Protein AF-A0A0B1S4A2-F1 (afdb_monomer_lite)

pLDDT: mean 83.91, std 12.68, range [39.44, 97.0]

Foldseek 3Di:
DLVLLVLLLVLLCQLQVAPVDPDDDDPVSNVVSVVSNVVSVVVVLVVVLVVLLVVVVVVPDDPDPVSSVVSVVVSVVVVVVCVVVVCVVLVVVCVPPNDNVSSVVVSVVSVVVSVVVCVVVVVVVVVVVVVVVD

Radius of gyration: 18.36 Å; chains: 1; bounding box: 41×36×49 Å

Structure (mmCIF, N/CA/C/O backbone):
data_AF-A0A0B1S4A2-F1
#
_entry.id   AF-A0A0B1S4A2-F1
#
loop_
_atom_site.group_PDB
_atom_site.id
_atom_site.type_symbol
_atom_site.label_atom_id
_atom_site.label_alt_id
_atom_site.label_comp_id
_atom_site.label_asym_id
_atom_site.label_entity_id
_atom_site.label_seq_id
_atom_site.pdbx_PDB_ins_code
_atom_site.Cartn_x
_atom_site.Cartn_y
_atom_site.Cartn_z
_atom_site.occupancy
_atom_site.B_iso_or_equiv
_atom_site.auth_seq_id
_atom_site.auth_comp_id
_atom_site.auth_asym_id
_atom_site.auth_atom_id
_atom_site.pdbx_PDB_model_num
ATOM 1 N N . MET A 1 1 ? 6.780 -4.124 -1.299 1.00 79.44 1 MET A N 1
ATOM 2 C CA . MET A 1 1 ? 5.358 -4.449 -1.550 1.00 79.44 1 MET A CA 1
ATOM 3 C C . MET A 1 1 ? 4.824 -5.451 -0.534 1.00 79.44 1 MET A C 1
ATOM 5 O O . MET A 1 1 ? 3.984 -5.055 0.258 1.00 79.44 1 MET A O 1
ATOM 9 N N . ILE A 1 2 ? 5.337 -6.690 -0.475 1.00 83.88 2 ILE A N 1
ATOM 10 C CA . ILE A 1 2 ? 4.832 -7.727 0.456 1.00 83.88 2 ILE A CA 1
ATOM 11 C C . ILE A 1 2 ? 4.909 -7.278 1.923 1.00 83.88 2 ILE A C 1
ATOM 13 O O . ILE A 1 2 ? 3.894 -7.289 2.610 1.00 83.88 2 ILE A O 1
ATOM 17 N N . PHE A 1 3 ? 6.079 -6.812 2.379 1.00 86.38 3 PHE A N 1
ATOM 18 C CA . PHE A 1 3 ? 6.253 -6.326 3.755 1.00 86.38 3 PHE A CA 1
ATOM 19 C C . PHE A 1 3 ? 5.289 -5.180 4.095 1.00 86.38 3 PHE A C 1
ATOM 21 O O . PHE A 1 3 ? 4.560 -5.267 5.075 1.00 86.38 3 PHE A O 1
ATOM 28 N N . GLY A 1 4 ? 5.216 -4.143 3.253 1.00 85.88 4 GLY A N 1
ATOM 29 C CA . GLY A 1 4 ? 4.290 -3.028 3.475 1.00 85.88 4 GLY A CA 1
ATOM 30 C C . GLY A 1 4 ? 2.825 -3.474 3.512 1.00 85.88 4 GLY A C 1
ATOM 31 O O . GLY A 1 4 ? 2.059 -3.001 4.346 1.00 85.88 4 GLY A O 1
ATOM 32 N N . SER A 1 5 ? 2.430 -4.436 2.675 1.00 84.88 5 SER A N 1
ATOM 33 C CA . SER A 1 5 ? 1.044 -4.902 2.647 1.00 84.88 5 SER A CA 1
ATOM 34 C C . SER A 1 5 ? 0.718 -5.779 3.859 1.00 84.88 5 SER A C 1
ATOM 36 O O . SER A 1 5 ? -0.354 -5.631 4.435 1.00 84.88 5 SER A O 1
ATOM 38 N N . ALA A 1 6 ? 1.649 -6.625 4.312 1.00 87.06 6 ALA A N 1
ATOM 39 C CA . ALA A 1 6 ? 1.501 -7.400 5.546 1.00 87.06 6 ALA A CA 1
ATOM 40 C C . ALA A 1 6 ? 1.375 -6.487 6.775 1.00 87.06 6 ALA A C 1
ATOM 42 O O . ALA A 1 6 ? 0.460 -6.646 7.581 1.00 87.06 6 ALA A O 1
ATOM 43 N N . THR A 1 7 ? 2.234 -5.471 6.872 1.00 88.38 7 THR A N 1
ATOM 44 C CA . THR A 1 7 ? 2.181 -4.477 7.949 1.00 88.38 7 THR A CA 1
ATOM 45 C C . THR A 1 7 ? 0.883 -3.663 7.909 1.00 88.38 7 THR A C 1
ATOM 47 O O . THR A 1 7 ? 0.295 -3.403 8.954 1.00 88.38 7 THR A O 1
ATOM 50 N N . THR A 1 8 ? 0.372 -3.332 6.716 1.00 88.00 8 THR A N 1
ATOM 51 C CA . THR A 1 8 ? -0.920 -2.638 6.558 1.00 88.00 8 THR A CA 1
ATOM 52 C C . THR A 1 8 ? -2.084 -3.472 7.087 1.00 88.00 8 THR A C 1
ATOM 54 O O . THR A 1 8 ? -2.950 -2.938 7.777 1.00 88.00 8 THR A O 1
ATOM 57 N N . VAL A 1 9 ? -2.094 -4.782 6.819 1.00 86.00 9 VAL A N 1
ATOM 58 C CA . VAL A 1 9 ? -3.113 -5.698 7.355 1.00 86.00 9 VAL A CA 1
ATOM 59 C C . VAL A 1 9 ? -3.094 -5.681 8.885 1.00 86.00 9 VAL A C 1
ATOM 61 O O . VAL A 1 9 ? -4.142 -5.499 9.502 1.00 86.00 9 VAL A O 1
ATOM 64 N N . ILE A 1 10 ? -1.910 -5.788 9.495 1.00 85.50 10 ILE A N 1
ATOM 65 C CA . ILE A 1 10 ? -1.748 -5.737 10.957 1.00 85.50 10 ILE A CA 1
ATOM 66 C C . ILE A 1 10 ? -2.280 -4.408 11.513 1.00 85.50 10 ILE A C 1
ATOM 68 O O . ILE A 1 10 ? -3.091 -4.412 12.437 1.00 85.50 10 ILE A O 1
ATOM 72 N N . SER A 1 11 ? -1.900 -3.274 10.916 1.00 85.38 11 SER A N 1
ATOM 73 C CA . SER A 1 11 ? -2.399 -1.954 11.321 1.00 85.38 11 SER A CA 1
ATOM 74 C C . SER A 1 11 ? -3.919 -1.829 11.211 1.00 85.38 11 SER A C 1
ATOM 76 O O . SER A 1 11 ? -4.548 -1.288 12.117 1.00 85.38 11 SER A O 1
ATOM 78 N N . MET A 1 12 ? -4.530 -2.328 10.133 1.00 82.06 12 MET A N 1
ATOM 79 C CA . MET A 1 12 ? -5.980 -2.224 9.921 1.00 82.06 12 MET A CA 1
ATOM 80 C C . MET A 1 12 ? -6.783 -3.017 10.957 1.00 82.06 12 MET A C 1
ATOM 82 O O . MET A 1 12 ? -7.821 -2.535 11.415 1.00 82.06 12 MET A O 1
ATOM 86 N N . PHE A 1 13 ? -6.281 -4.181 11.382 1.00 78.62 13 PHE A N 1
ATOM 87 C CA . PHE A 1 13 ? -6.891 -4.961 12.463 1.00 78.62 13 PHE A CA 1
ATOM 88 C C . PHE A 1 13 ? -6.758 -4.301 13.842 1.00 78.62 13 PHE A C 1
ATOM 90 O O . PHE A 1 13 ? -7.627 -4.494 14.691 1.00 78.62 13 PHE A O 1
ATOM 97 N N . LEU A 1 14 ? -5.699 -3.518 14.069 1.00 79.06 14 LEU A N 1
ATOM 98 C CA . LEU A 1 14 ? -5.491 -2.796 15.327 1.00 79.06 14 LEU A CA 1
ATOM 99 C C . LEU A 1 14 ? -6.271 -1.467 15.399 1.00 79.06 14 LEU A C 1
ATOM 101 O O . LEU A 1 14 ? -6.682 -1.065 16.486 1.00 79.06 14 LEU A O 1
ATOM 105 N N . ILE A 1 15 ? -6.493 -0.783 14.265 1.00 79.38 15 ILE A N 1
ATOM 106 C CA . ILE A 1 15 ? -7.178 0.526 14.202 1.00 79.38 15 ILE A CA 1
ATOM 107 C C . ILE A 1 15 ? -8.671 0.413 14.520 1.00 79.38 15 ILE A C 1
ATOM 109 O O . ILE A 1 15 ? -9.195 1.165 15.342 1.00 79.38 15 ILE A O 1
ATOM 113 N N . GLY A 1 16 ? -9.379 -0.489 13.845 1.00 70.31 16 GLY A N 1
ATOM 114 C CA . GLY A 1 16 ? -10.750 -0.812 14.205 1.00 70.31 16 GLY A CA 1
ATOM 115 C C . GLY A 1 16 ? -10.695 -2.129 14.944 1.00 70.31 16 GLY A C 1
ATOM 116 O O . GLY A 1 16 ? -10.555 -3.130 14.243 1.00 70.31 16 GLY A O 1
ATOM 117 N N . PRO A 1 17 ? -10.750 -2.158 16.294 1.00 63.56 17 PRO A N 1
ATOM 118 C CA . PRO A 1 17 ? -10.752 -3.420 17.018 1.00 63.56 17 PRO A CA 1
ATOM 119 C C . PRO A 1 17 ? -11.854 -4.268 16.404 1.00 63.56 17 PRO A C 1
ATOM 121 O O . PRO A 1 17 ? -13.026 -3.874 16.411 1.00 63.56 17 PRO A O 1
ATOM 124 N N . SER A 1 18 ? -11.437 -5.341 15.728 1.00 56.50 18 SER A N 1
ATOM 125 C CA . SER A 1 18 ? -12.355 -6.167 14.962 1.00 56.50 18 SER A CA 1
ATOM 126 C C . SER A 1 18 ? -13.462 -6.604 15.918 1.00 56.50 18 SER A C 1
ATOM 128 O O . SER A 1 18 ? -13.139 -7.052 17.020 1.00 56.50 18 SER A O 1
ATOM 130 N N . PRO A 1 19 ? -14.748 -6.510 15.540 1.00 53.84 19 PRO A N 1
ATOM 131 C CA . PRO A 1 19 ? -15.853 -6.924 16.409 1.00 53.84 19 PRO A CA 1
ATOM 132 C C . PRO A 1 19 ? -15.787 -8.417 16.795 1.00 53.84 19 PRO A C 1
ATOM 134 O O . PRO A 1 19 ? -16.583 -8.879 17.603 1.00 53.84 19 PRO A O 1
ATOM 137 N N . LEU A 1 20 ? -14.830 -9.162 16.228 1.00 53.59 20 LEU A N 1
ATOM 138 C CA . LEU A 1 20 ? -14.467 -10.536 16.557 1.00 53.59 20 LEU A CA 1
ATOM 139 C C . LEU A 1 20 ? -13.675 -10.686 17.872 1.00 53.59 20 LEU A C 1
ATOM 141 O O . LEU A 1 20 ? -13.637 -11.791 18.406 1.00 53.59 20 LEU A O 1
ATOM 145 N N . PHE A 1 21 ? -13.059 -9.622 18.408 1.00 57.22 21 PHE A N 1
ATOM 146 C CA . PHE A 1 21 ? -12.339 -9.659 19.687 1.00 57.22 21 PHE A CA 1
ATOM 147 C C . PHE A 1 21 ? -12.865 -8.592 20.670 1.00 57.22 21 PHE A C 1
ATOM 149 O O . PHE A 1 21 ? -12.987 -7.426 20.291 1.00 57.22 21 PHE A O 1
ATOM 156 N N . PRO A 1 22 ? -13.137 -8.939 21.945 1.00 57.19 22 PRO A N 1
ATOM 157 C CA . PRO A 1 22 ? -13.693 -8.029 22.951 1.00 57.19 22 PRO A CA 1
ATOM 158 C C . PRO A 1 22 ? -12.618 -7.100 23.552 1.00 57.19 22 PRO A C 1
ATOM 160 O O . PRO A 1 22 ? -12.363 -7.128 24.753 1.00 57.19 22 PRO A O 1
ATOM 163 N N . PHE A 1 23 ? -11.954 -6.292 22.723 1.00 60.03 23 PHE A N 1
ATOM 164 C CA . PHE A 1 23 ? -11.004 -5.276 23.189 1.00 60.03 23 PHE A CA 1
ATOM 165 C C . PHE A 1 23 ? -11.663 -3.898 23.281 1.00 60.03 23 PHE A C 1
ATOM 167 O O . PHE A 1 23 ? -12.342 -3.451 22.354 1.00 60.03 23 PHE A O 1
ATOM 174 N N . GLU A 1 24 ? -11.422 -3.192 24.387 1.00 63.28 24 GLU A N 1
ATOM 175 C CA . GLU A 1 24 ? -11.805 -1.787 24.510 1.00 63.28 24 GLU A CA 1
ATOM 176 C C . GLU A 1 24 ? -10.956 -0.908 23.580 1.00 63.28 24 GLU A C 1
ATOM 178 O O . GLU A 1 24 ? -9.746 -1.098 23.426 1.00 63.28 24 GLU A O 1
ATOM 183 N N . LYS A 1 25 ? -11.595 0.080 22.945 1.00 63.22 25 LYS A N 1
ATOM 184 C CA . LYS A 1 25 ? -10.918 1.042 22.067 1.00 63.22 25 LYS A CA 1
ATOM 185 C C . LYS A 1 25 ? -9.951 1.893 22.892 1.00 63.22 25 LYS A C 1
ATOM 187 O O . LYS A 1 25 ? -10.386 2.748 23.655 1.00 63.22 25 LYS A O 1
ATOM 192 N N . ASN A 1 26 ? -8.648 1.709 22.689 1.00 79.44 26 ASN A N 1
ATOM 193 C CA . ASN A 1 26 ? -7.617 2.547 23.298 1.00 79.44 26 ASN A CA 1
ATOM 194 C C . ASN A 1 26 ? -6.995 3.485 22.249 1.00 79.44 26 ASN A C 1
ATOM 196 O O . ASN A 1 26 ? -6.430 3.034 21.251 1.00 79.44 26 ASN A O 1
ATOM 200 N N . LEU A 1 27 ? -7.066 4.797 22.494 1.00 82.00 27 LEU A N 1
ATOM 201 C CA . LEU A 1 27 ? -6.517 5.824 21.600 1.00 82.00 27 LEU A CA 1
ATOM 202 C C . LEU A 1 27 ? -5.006 5.673 21.369 1.00 82.00 27 LEU A C 1
ATOM 204 O O . LEU A 1 27 ? -4.532 5.948 20.270 1.00 82.00 27 LEU A O 1
ATOM 208 N N . ILE A 1 28 ? -4.258 5.191 22.366 1.00 86.50 28 ILE A N 1
ATOM 209 C CA . ILE A 1 28 ? -2.814 4.942 22.252 1.00 86.50 28 ILE A CA 1
ATOM 210 C C . ILE A 1 28 ? -2.554 3.838 21.221 1.00 86.50 28 ILE A C 1
ATOM 212 O O . ILE A 1 28 ? -1.680 3.982 20.369 1.00 86.50 28 ILE A O 1
ATOM 216 N N . VAL A 1 29 ? -3.351 2.765 21.244 1.00 83.31 29 VAL A N 1
ATOM 217 C CA . VAL A 1 29 ? -3.237 1.662 20.276 1.00 83.31 29 VAL A CA 1
ATOM 218 C C . VAL A 1 29 ? -3.546 2.159 18.866 1.00 83.31 29 VAL A C 1
ATOM 220 O O . VAL A 1 29 ? -2.813 1.838 17.933 1.00 83.31 29 VAL A O 1
ATOM 223 N N . ILE A 1 30 ? -4.566 3.005 18.706 1.00 85.69 30 ILE A N 1
ATOM 224 C CA . ILE A 1 30 ? -4.906 3.611 17.411 1.00 85.69 30 ILE A CA 1
ATOM 225 C C . ILE A 1 30 ? -3.763 4.508 16.913 1.00 85.69 30 ILE A C 1
ATOM 227 O O . ILE A 1 30 ? -3.363 4.391 15.756 1.00 85.69 30 ILE A O 1
ATOM 231 N N . ALA A 1 31 ? -3.185 5.352 17.773 1.00 88.44 31 ALA A N 1
ATOM 232 C CA . ALA A 1 31 ? -2.078 6.239 17.410 1.00 88.44 31 ALA A CA 1
ATOM 233 C C . ALA A 1 31 ? -0.825 5.460 16.966 1.00 88.44 31 ALA A C 1
ATOM 235 O O . ALA A 1 31 ? -0.221 5.769 15.933 1.00 88.44 31 ALA A O 1
ATOM 236 N N . ILE A 1 32 ? -0.467 4.402 17.700 1.00 90.00 32 ILE A N 1
ATOM 237 C CA . ILE A 1 32 ? 0.631 3.499 17.327 1.00 90.00 32 ILE A CA 1
ATOM 238 C C . ILE A 1 32 ? 0.321 2.821 15.986 1.00 90.00 32 ILE A C 1
ATOM 240 O O . ILE A 1 32 ? 1.168 2.785 15.096 1.00 90.00 32 ILE A O 1
ATOM 244 N N . SER A 1 33 ? -0.909 2.347 15.797 1.00 88.88 33 SER A N 1
ATOM 245 C CA . SER A 1 33 ? -1.313 1.644 14.576 1.00 88.88 33 SER A CA 1
ATOM 246 C C . SER A 1 33 ? -1.304 2.543 13.340 1.00 88.88 33 SER A C 1
ATOM 248 O O . SER A 1 33 ? -0.884 2.095 12.273 1.00 88.88 33 SER A O 1
ATOM 250 N N . LEU A 1 34 ? -1.70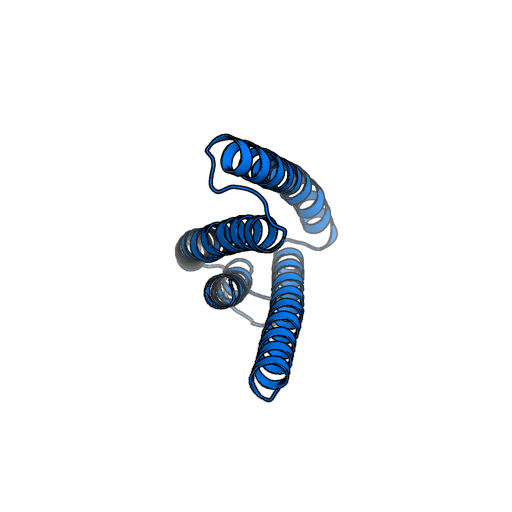0 3.812 13.484 1.00 89.81 34 LEU A N 1
ATOM 251 C CA . LEU A 1 34 ? -1.600 4.834 12.436 1.00 89.81 34 LEU A CA 1
ATOM 252 C C . LEU A 1 34 ? -0.141 5.160 12.094 1.00 89.81 34 LEU A C 1
ATOM 254 O O . LEU A 1 34 ? 0.193 5.323 10.922 1.00 89.81 34 LEU A O 1
ATOM 258 N N . SER A 1 35 ? 0.741 5.192 13.095 1.00 93.38 35 SER A N 1
ATOM 259 C CA . SER A 1 35 ? 2.180 5.389 12.880 1.00 93.38 35 SER A CA 1
ATOM 260 C C . SER A 1 35 ? 2.776 4.231 12.073 1.00 93.38 35 SER A C 1
ATOM 262 O O . SER A 1 35 ? 3.474 4.447 11.083 1.00 93.38 35 SER A O 1
ATOM 264 N N . ILE A 1 36 ? 2.427 2.992 12.439 1.00 92.31 36 ILE A N 1
ATOM 265 C CA . ILE A 1 36 ? 2.822 1.784 11.703 1.00 92.31 36 ILE A CA 1
ATOM 266 C C . ILE A 1 36 ? 2.239 1.799 10.281 1.00 92.31 36 ILE A C 1
ATOM 268 O O . ILE A 1 36 ? 2.943 1.464 9.329 1.00 92.31 36 ILE A O 1
ATOM 272 N N . LEU A 1 37 ? 0.989 2.243 10.115 1.00 91.44 37 LEU A N 1
ATOM 273 C CA . LEU A 1 37 ? 0.345 2.364 8.806 1.00 91.44 37 LEU A CA 1
ATOM 274 C C . LEU A 1 37 ? 1.088 3.354 7.897 1.00 91.44 37 LEU A C 1
ATOM 276 O O . LEU A 1 37 ? 1.250 3.081 6.710 1.00 91.44 37 LEU A O 1
ATOM 280 N N . GLY A 1 38 ? 1.592 4.465 8.441 1.00 92.25 38 GLY A N 1
ATOM 281 C CA . GLY A 1 38 ? 2.418 5.417 7.694 1.00 92.25 38 GLY A CA 1
ATOM 282 C C . GLY A 1 38 ? 3.712 4.789 7.165 1.00 92.25 38 GLY A C 1
ATOM 283 O O . GLY A 1 38 ? 4.051 4.943 5.990 1.00 92.25 38 GLY A O 1
ATOM 284 N N . VAL A 1 39 ? 4.400 4.002 7.999 1.00 92.94 39 VAL A N 1
ATOM 285 C CA . VAL A 1 39 ? 5.593 3.243 7.579 1.00 92.94 39 VAL A CA 1
ATOM 286 C C . VAL A 1 39 ? 5.234 2.212 6.504 1.00 92.94 39 VAL A C 1
ATOM 288 O O . VAL A 1 39 ? 5.932 2.081 5.495 1.00 92.94 39 VAL A O 1
ATOM 291 N N . ALA A 1 40 ? 4.118 1.507 6.688 1.00 92.12 40 ALA A N 1
ATOM 292 C CA . ALA A 1 40 ? 3.617 0.519 5.743 1.00 92.12 40 ALA A CA 1
ATOM 293 C C . ALA A 1 40 ? 3.291 1.136 4.372 1.00 92.12 40 ALA A C 1
ATOM 295 O O . ALA A 1 40 ? 3.658 0.565 3.342 1.00 92.12 40 ALA A O 1
ATOM 296 N N . ALA A 1 41 ? 2.684 2.328 4.359 1.00 90.62 41 ALA A N 1
ATOM 297 C CA . ALA A 1 41 ? 2.370 3.076 3.147 1.00 90.62 41 ALA A CA 1
ATOM 298 C C . ALA A 1 41 ? 3.635 3.428 2.351 1.00 90.62 41 ALA A C 1
ATOM 300 O O . ALA A 1 41 ? 3.680 3.187 1.145 1.00 90.62 41 ALA A O 1
ATOM 301 N N . GLY A 1 42 ? 4.701 3.896 3.012 1.00 92.19 42 GLY A N 1
ATOM 302 C CA . GLY A 1 42 ? 5.994 4.137 2.358 1.00 92.19 42 GLY A CA 1
ATOM 303 C C . GLY A 1 42 ? 6.611 2.859 1.770 1.00 92.19 42 GLY A C 1
ATOM 304 O O . GLY A 1 42 ? 7.066 2.844 0.623 1.00 92.19 42 GLY A O 1
ATOM 305 N N . ALA A 1 43 ? 6.545 1.753 2.520 1.00 90.75 43 ALA A N 1
ATOM 306 C CA . ALA A 1 43 ? 7.014 0.432 2.089 1.00 90.75 43 ALA A CA 1
ATOM 307 C C . ALA A 1 43 ? 6.157 -0.214 0.975 1.00 90.75 43 ALA A C 1
ATOM 309 O O . ALA A 1 43 ? 6.566 -1.220 0.371 1.00 90.75 43 ALA A O 1
ATOM 310 N N . LEU A 1 44 ? 4.975 0.342 0.692 1.00 90.19 44 LEU A N 1
ATOM 311 C CA . LEU A 1 44 ? 4.174 0.043 -0.494 1.00 90.19 44 LEU A CA 1
ATOM 312 C C . LEU A 1 44 ? 4.548 0.965 -1.655 1.00 90.19 44 LEU A C 1
ATOM 314 O O . LEU A 1 44 ? 4.834 0.480 -2.748 1.00 90.19 44 LEU A O 1
ATOM 318 N N . TYR A 1 45 ? 4.564 2.273 -1.404 1.00 91.44 45 TYR A N 1
ATOM 319 C CA . TYR A 1 45 ? 4.691 3.315 -2.416 1.00 91.44 45 TYR A CA 1
ATOM 320 C C . TYR A 1 45 ? 5.982 3.170 -3.225 1.00 91.44 45 TYR A C 1
ATOM 322 O O . TYR A 1 45 ? 5.932 3.009 -4.443 1.00 91.44 45 TYR A O 1
ATOM 330 N N . ILE A 1 46 ? 7.136 3.148 -2.544 1.00 92.31 46 ILE A N 1
ATOM 331 C CA . ILE A 1 46 ? 8.457 3.132 -3.191 1.00 92.31 46 ILE A CA 1
ATOM 332 C C . ILE A 1 46 ? 8.619 1.929 -4.136 1.00 92.31 46 ILE A C 1
ATOM 334 O O . ILE A 1 46 ? 8.884 2.143 -5.318 1.00 92.31 46 ILE A O 1
ATOM 338 N N . PRO A 1 47 ? 8.446 0.667 -3.692 1.00 90.31 47 PRO A N 1
ATOM 339 C CA . PRO A 1 47 ? 8.667 -0.478 -4.573 1.00 90.31 47 PRO A CA 1
ATOM 340 C C . PRO A 1 47 ? 7.600 -0.623 -5.664 1.00 90.31 47 PRO A C 1
ATOM 342 O O . PRO A 1 47 ? 7.904 -1.175 -6.717 1.00 90.31 47 PRO A O 1
ATOM 345 N N . THR A 1 48 ? 6.377 -0.125 -5.452 1.00 90.94 48 THR A N 1
ATOM 346 C CA . THR A 1 48 ? 5.355 -0.109 -6.514 1.00 90.94 48 THR A CA 1
ATOM 347 C C . THR A 1 48 ? 5.771 0.851 -7.621 1.00 90.94 48 THR A C 1
ATOM 349 O O . THR A 1 48 ? 5.765 0.480 -8.790 1.00 90.94 48 THR A O 1
ATOM 352 N N . PHE A 1 49 ? 6.216 2.055 -7.252 1.00 92.81 49 PHE A N 1
ATOM 353 C CA . PHE A 1 49 ? 6.709 3.036 -8.209 1.00 92.81 49 PHE A CA 1
ATOM 354 C C . PHE A 1 49 ? 7.944 2.530 -8.975 1.00 92.81 49 PHE A C 1
ATOM 356 O O . PHE A 1 49 ? 7.991 2.637 -10.199 1.00 92.81 49 PHE A O 1
ATOM 363 N N . GLN A 1 50 ? 8.898 1.898 -8.280 1.00 91.44 50 GLN A N 1
ATOM 364 C CA . GLN A 1 50 ? 10.053 1.255 -8.921 1.00 91.44 50 GLN A CA 1
ATOM 365 C C . GLN A 1 50 ? 9.630 0.137 -9.883 1.00 91.44 50 GLN A C 1
ATOM 367 O O . GLN A 1 50 ? 10.109 0.097 -11.007 1.00 91.44 50 GLN A O 1
ATOM 372 N N . SER A 1 51 ? 8.659 -0.702 -9.507 1.00 90.19 51 SER A N 1
ATOM 373 C CA . SER A 1 51 ? 8.155 -1.766 -10.390 1.00 90.19 51 SER A CA 1
ATOM 374 C C . SER A 1 51 ? 7.520 -1.209 -11.671 1.00 90.19 51 SER A C 1
ATOM 376 O O . SER A 1 51 ? 7.679 -1.797 -12.737 1.00 90.19 51 SER A O 1
ATOM 378 N N . CYS A 1 52 ? 6.831 -0.064 -11.598 1.00 91.88 52 CYS A N 1
ATOM 379 C CA . CYS A 1 52 ? 6.310 0.619 -12.786 1.00 91.8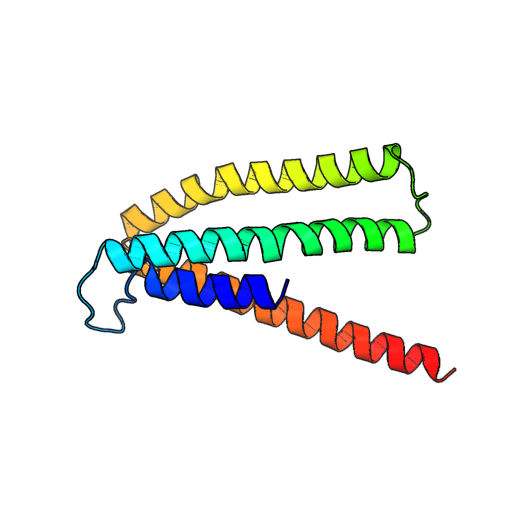8 52 CYS A CA 1
ATOM 380 C C . CYS A 1 52 ? 7.433 1.136 -13.696 1.00 91.88 52 CYS A C 1
ATOM 382 O O . CYS A 1 52 ? 7.327 1.021 -14.916 1.00 91.88 52 CYS A O 1
ATOM 384 N N . LEU A 1 53 ? 8.502 1.692 -13.115 1.00 93.00 53 LEU A N 1
ATOM 385 C CA . LEU A 1 53 ? 9.675 2.143 -13.869 1.00 93.00 53 LEU A CA 1
ATOM 386 C C . LEU A 1 53 ? 10.408 0.967 -14.524 1.00 93.00 53 LEU A C 1
ATOM 388 O O . LEU A 1 53 ? 10.733 1.035 -15.705 1.00 93.00 53 LEU A O 1
ATOM 392 N N . ASP A 1 54 ? 10.631 -0.118 -13.791 1.00 89.94 54 ASP A N 1
ATOM 393 C CA . ASP A 1 54 ? 11.299 -1.311 -14.314 1.00 89.94 54 ASP A CA 1
ATOM 394 C C . ASP A 1 54 ? 10.493 -1.953 -15.450 1.00 89.94 54 ASP A C 1
ATOM 396 O O . ASP A 1 54 ? 11.064 -2.350 -16.464 1.00 89.94 54 ASP A O 1
ATOM 400 N N . ALA A 1 55 ? 9.161 -1.974 -15.334 1.00 89.88 55 ALA A N 1
ATOM 401 C CA . ALA A 1 55 ? 8.287 -2.510 -16.371 1.00 89.88 55 ALA A CA 1
ATOM 402 C C . ALA A 1 55 ? 8.408 -1.746 -17.698 1.00 89.88 55 ALA A C 1
ATOM 404 O O . ALA A 1 55 ? 8.486 -2.373 -18.753 1.00 89.88 55 ALA A O 1
ATOM 405 N N . VAL A 1 56 ? 8.450 -0.408 -17.678 1.00 92.31 56 VAL A N 1
ATOM 406 C CA . VAL A 1 56 ? 8.625 0.359 -18.925 1.00 92.31 56 VAL A CA 1
ATOM 407 C C . VAL A 1 56 ? 10.036 0.193 -19.489 1.00 92.31 56 VAL A C 1
ATOM 409 O O . VAL A 1 56 ? 10.192 0.062 -20.699 1.00 92.31 56 VAL A O 1
ATOM 412 N N . LYS A 1 57 ? 11.062 0.091 -18.638 1.00 88.88 57 LYS A N 1
ATOM 413 C CA . LYS A 1 57 ? 12.437 -0.174 -19.088 1.00 88.88 57 LYS A CA 1
ATOM 414 C C . LYS A 1 57 ? 12.562 -1.528 -19.787 1.00 88.88 57 LYS A C 1
ATOM 416 O O . LYS A 1 57 ? 13.193 -1.615 -20.835 1.00 88.88 57 LYS A O 1
ATOM 421 N N . GLU A 1 58 ? 11.916 -2.571 -19.262 1.00 88.56 58 GLU A N 1
ATOM 422 C CA . GLU A 1 58 ? 11.895 -3.907 -19.883 1.00 88.56 58 GLU A CA 1
ATOM 423 C C . GLU A 1 58 ? 11.244 -3.898 -21.278 1.00 88.56 58 GLU A C 1
ATOM 425 O O . GLU A 1 58 ? 11.601 -4.702 -22.135 1.00 88.56 58 GLU A O 1
ATOM 430 N N . HIS A 1 59 ? 10.348 -2.944 -21.544 1.00 89.31 59 HIS A N 1
ATOM 431 C CA . HIS A 1 59 ? 9.707 -2.754 -22.849 1.00 89.31 59 HIS A CA 1
ATOM 432 C C . HIS A 1 59 ? 10.477 -1.797 -23.781 1.00 89.31 59 HIS A C 1
ATOM 434 O O . HIS A 1 59 ? 9.940 -1.383 -24.807 1.00 89.31 59 HIS A O 1
ATOM 440 N N . GLY A 1 60 ? 11.731 -1.459 -23.454 1.00 87.44 60 GLY A N 1
ATOM 441 C CA . GLY A 1 60 ? 12.630 -0.697 -24.326 1.00 87.44 60 GLY A CA 1
ATOM 442 C C . GLY A 1 60 ? 12.519 0.824 -24.209 1.00 87.44 60 GLY A C 1
ATOM 443 O O . GLY A 1 60 ? 13.00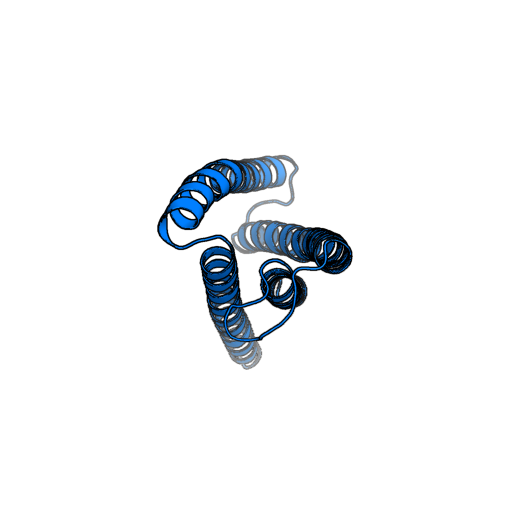1 1.528 -25.091 1.00 87.44 60 GLY A O 1
ATOM 444 N N . TYR A 1 61 ? 11.892 1.342 -23.148 1.00 89.19 61 TYR A N 1
ATOM 445 C CA . TYR A 1 61 ? 11.882 2.781 -22.879 1.00 89.19 61 TYR A CA 1
ATOM 446 C C . TYR A 1 61 ? 13.208 3.232 -22.255 1.00 89.19 61 TYR A C 1
ATOM 448 O O . TYR A 1 61 ? 13.699 2.617 -21.307 1.00 89.19 61 TYR A O 1
ATOM 456 N N . ASP A 1 62 ? 13.745 4.352 -22.742 1.00 87.56 62 ASP A N 1
ATOM 457 C CA . ASP A 1 62 ? 15.006 4.917 -22.259 1.00 87.56 62 ASP A CA 1
ATOM 458 C C . ASP A 1 62 ? 14.928 5.362 -20.791 1.00 87.56 62 ASP A C 1
ATOM 460 O O . ASP A 1 62 ? 13.917 5.913 -20.334 1.00 87.56 62 ASP A O 1
ATOM 464 N N . GLU A 1 63 ? 16.041 5.225 -20.066 1.00 84.75 63 GLU A N 1
ATOM 465 C CA . GLU A 1 63 ? 16.226 5.781 -18.721 1.00 84.75 63 GLU A CA 1
ATOM 466 C C . GLU A 1 63 ? 16.453 7.300 -18.777 1.00 84.75 63 GLU A C 1
ATOM 468 O O . GLU A 1 63 ? 17.535 7.818 -18.511 1.00 84.75 63 GLU A O 1
ATOM 473 N N . SER A 1 64 ? 15.409 8.034 -19.156 1.00 89.06 64 SER A N 1
ATOM 474 C CA . SER A 1 64 ? 15.427 9.490 -19.272 1.00 89.06 64 SER A CA 1
ATOM 475 C C . SER A 1 64 ? 14.501 10.158 -18.254 1.00 89.06 64 SER A C 1
ATOM 477 O O . SER A 1 64 ? 13.519 9.574 -17.780 1.00 89.06 64 SER A O 1
ATOM 479 N N . PHE A 1 65 ? 14.760 11.438 -17.967 1.00 90.38 65 PHE A N 1
ATOM 480 C CA . PHE A 1 65 ? 13.852 12.268 -17.167 1.00 90.38 65 PHE A CA 1
ATOM 481 C C . PHE A 1 65 ? 12.441 12.343 -17.769 1.00 90.38 65 PHE A C 1
ATOM 483 O O . PHE A 1 65 ? 11.471 12.493 -17.029 1.00 90.38 65 PHE A O 1
ATOM 490 N N . HIS A 1 66 ? 12.309 12.192 -19.090 1.00 89.88 66 HIS A N 1
ATOM 491 C CA . HIS A 1 66 ? 11.017 12.180 -19.769 1.00 89.88 66 HIS A CA 1
ATOM 492 C C . HIS A 1 66 ? 10.199 10.926 -19.415 1.00 89.88 66 HIS A C 1
ATOM 494 O O . HIS A 1 66 ? 9.037 11.039 -19.020 1.00 89.88 66 HIS A O 1
ATOM 500 N N . THR A 1 67 ? 10.816 9.738 -19.461 1.00 91.19 67 THR A N 1
ATOM 501 C CA . THR A 1 67 ? 10.182 8.471 -19.049 1.00 91.19 67 THR A CA 1
ATOM 502 C C . THR A 1 67 ? 9.759 8.524 -17.584 1.00 91.19 67 THR A C 1
ATOM 504 O O . THR A 1 67 ? 8.617 8.208 -17.249 1.00 91.19 67 THR A O 1
ATOM 507 N N . TYR A 1 68 ? 10.651 9.000 -16.711 1.00 93.25 68 TYR A N 1
ATOM 508 C CA . TYR A 1 68 ? 10.348 9.172 -15.291 1.00 93.25 68 TYR A CA 1
ATOM 509 C C . TYR A 1 68 ? 9.182 10.146 -15.061 1.00 93.25 68 TYR A C 1
ATOM 511 O O . TYR A 1 68 ? 8.280 9.863 -14.269 1.00 93.25 68 TYR A O 1
ATOM 519 N N . GLY A 1 69 ? 9.172 11.281 -15.766 1.00 94.62 69 GLY A N 1
ATOM 520 C CA . GLY A 1 69 ? 8.096 12.271 -15.700 1.00 94.62 69 GLY A CA 1
ATOM 521 C C . GLY A 1 69 ? 6.741 11.686 -16.098 1.00 94.62 69 GLY A C 1
ATOM 522 O O . GLY A 1 69 ? 5.750 11.895 -15.403 1.00 94.62 69 GLY A O 1
ATOM 523 N N . CYS A 1 70 ? 6.702 10.877 -17.159 1.00 94.00 70 CYS A N 1
ATOM 524 C CA . CYS A 1 70 ? 5.478 10.211 -17.596 1.00 94.00 70 CYS A CA 1
ATOM 525 C C . CYS A 1 70 ? 4.978 9.186 -16.561 1.00 94.00 70 CYS A C 1
ATOM 527 O O . CYS A 1 70 ? 3.826 9.252 -16.129 1.00 94.00 70 CYS A O 1
ATOM 529 N N . VAL A 1 71 ? 5.853 8.285 -16.094 1.00 95.44 71 VAL A N 1
ATOM 530 C CA . VAL A 1 71 ? 5.485 7.251 -15.108 1.00 95.44 71 VAL A CA 1
ATOM 531 C C . VAL A 1 71 ? 5.040 7.875 -13.785 1.00 95.44 71 VAL A C 1
ATOM 533 O O . VAL A 1 71 ? 4.015 7.475 -13.237 1.00 95.44 71 VAL A O 1
ATOM 536 N N . SER A 1 72 ? 5.757 8.884 -13.282 1.00 94.75 72 SER A N 1
ATOM 537 C CA . SER A 1 72 ? 5.366 9.614 -12.067 1.00 94.75 72 SER A CA 1
ATOM 538 C C . SER A 1 72 ? 4.056 10.376 -12.229 1.00 94.75 72 SER A C 1
ATOM 540 O O . SER A 1 72 ? 3.242 10.351 -11.309 1.00 94.75 72 SER A O 1
ATOM 542 N N . GLY A 1 73 ? 3.799 10.977 -13.393 1.00 96.44 73 GLY A N 1
ATOM 543 C CA . GLY A 1 73 ? 2.527 11.635 -13.687 1.00 96.44 73 GLY A CA 1
ATOM 544 C C . GLY A 1 73 ? 1.344 10.666 -13.636 1.00 96.44 73 GLY A C 1
ATOM 545 O O . GLY A 1 73 ? 0.350 10.939 -12.959 1.00 96.44 73 GLY A O 1
ATOM 546 N N . VAL A 1 74 ? 1.462 9.502 -14.281 1.00 96.19 74 VAL A N 1
ATOM 547 C CA . VAL A 1 74 ? 0.419 8.461 -14.254 1.00 96.19 74 VAL A CA 1
ATOM 548 C C . VAL A 1 74 ? 0.243 7.900 -12.843 1.00 96.19 74 VAL A C 1
ATOM 550 O O . VAL A 1 74 ? -0.882 7.809 -12.351 1.00 96.19 74 VAL A O 1
ATOM 553 N N . PHE A 1 75 ? 1.346 7.579 -12.164 1.00 95.56 75 PHE A N 1
ATOM 554 C CA . PHE A 1 75 ? 1.325 7.035 -10.808 1.00 95.56 75 PHE A CA 1
ATOM 555 C C . PHE A 1 75 ? 0.659 8.000 -9.818 1.00 95.56 75 PHE A C 1
ATOM 557 O O . PHE A 1 75 ? -0.231 7.602 -9.068 1.00 95.56 75 PHE A O 1
ATOM 564 N N . GLN A 1 76 ? 1.031 9.282 -9.848 1.00 95.56 76 GLN A N 1
ATOM 565 C CA . GLN A 1 76 ? 0.456 10.296 -8.964 1.00 95.56 76 GLN A CA 1
ATOM 566 C C . GLN A 1 76 ? -1.002 10.602 -9.295 1.00 95.56 76 GLN A C 1
ATOM 568 O O . GLN A 1 76 ? -1.786 10.861 -8.386 1.00 95.56 76 GLN A O 1
ATOM 573 N N . SER A 1 77 ? -1.395 10.516 -10.566 1.00 97.00 77 SER A N 1
ATOM 574 C CA . SER A 1 77 ? -2.800 10.654 -10.966 1.00 97.00 77 SER A CA 1
ATOM 575 C C . SER A 1 77 ? -3.652 9.516 -10.401 1.00 97.00 77 SER A C 1
ATOM 577 O O . SER A 1 77 ? -4.719 9.760 -9.837 1.00 97.00 77 SER A O 1
ATOM 579 N N . ALA A 1 78 ? -3.156 8.276 -10.476 1.00 96.00 78 ALA A N 1
ATOM 580 C CA . ALA A 1 78 ? -3.801 7.124 -9.851 1.00 96.00 78 ALA A CA 1
ATOM 581 C C . ALA A 1 78 ? -3.854 7.261 -8.319 1.00 96.00 78 ALA A C 1
ATOM 583 O O . ALA A 1 78 ? -4.892 6.998 -7.711 1.00 96.00 78 ALA A O 1
ATOM 584 N N . PHE A 1 79 ? -2.769 7.732 -7.694 1.00 93.69 79 PHE A N 1
ATOM 585 C CA . PHE A 1 79 ? -2.720 7.983 -6.253 1.00 93.69 79 PHE A CA 1
ATOM 586 C C . PHE A 1 79 ? -3.730 9.055 -5.819 1.00 93.69 79 PHE A C 1
ATOM 588 O O . PHE A 1 79 ? -4.473 8.840 -4.865 1.00 93.69 79 PHE A O 1
ATOM 595 N N . ALA A 1 80 ? -3.821 10.175 -6.541 1.00 95.94 80 ALA A N 1
ATOM 596 C CA . ALA A 1 80 ? -4.795 11.234 -6.279 1.00 95.94 80 ALA A CA 1
ATOM 597 C C . ALA A 1 80 ? -6.240 10.745 -6.466 1.00 95.94 80 ALA A C 1
ATOM 599 O O . ALA A 1 80 ? -7.106 11.048 -5.646 1.00 95.94 80 ALA A O 1
ATOM 600 N N . CYS A 1 81 ? -6.491 9.931 -7.496 1.00 95.88 81 CYS A N 1
ATOM 601 C CA . CYS A 1 81 ? -7.784 9.288 -7.713 1.00 95.88 81 CYS A CA 1
ATOM 602 C C . CYS A 1 81 ? -8.173 8.398 -6.521 1.00 95.88 81 CYS A C 1
ATOM 604 O O . CYS A 1 81 ? -9.270 8.531 -5.979 1.00 95.88 81 CYS A O 1
ATOM 606 N N . GLY A 1 82 ? -7.249 7.560 -6.041 1.00 93.31 82 GLY A N 1
ATOM 607 C CA . GLY A 1 82 ? -7.447 6.752 -4.837 1.00 93.31 82 GLY A CA 1
ATOM 608 C C . GLY A 1 82 ? -7.638 7.595 -3.572 1.00 93.31 82 GLY A C 1
ATOM 609 O O . GLY A 1 82 ? -8.493 7.277 -2.749 1.00 93.31 82 GLY A O 1
ATOM 610 N N . GLY A 1 83 ? -6.901 8.700 -3.438 1.00 93.38 83 GLY A N 1
ATOM 611 C CA . GLY A 1 83 ? -7.029 9.654 -2.335 1.00 93.38 83 GLY A CA 1
ATOM 612 C C . GLY A 1 83 ? -8.377 10.378 -2.301 1.00 93.38 83 GLY A C 1
ATOM 613 O O . GLY A 1 83 ? -8.833 10.756 -1.227 1.00 93.38 83 GLY A O 1
ATOM 614 N N . PHE A 1 84 ? -9.040 10.521 -3.449 1.00 93.94 84 PHE A N 1
ATOM 615 C CA . PHE A 1 84 ? -10.413 11.011 -3.538 1.00 93.94 84 PHE A CA 1
ATOM 616 C C . PHE A 1 84 ? -11.431 9.897 -3.259 1.00 93.94 84 PHE A C 1
ATOM 618 O O . PHE A 1 84 ? -12.272 10.023 -2.372 1.00 93.94 84 PHE A O 1
ATOM 625 N N . MET A 1 85 ? -11.331 8.772 -3.973 1.00 94.69 85 MET A N 1
ATOM 626 C CA . MET A 1 85 ? -12.299 7.676 -3.870 1.00 94.69 85 MET A CA 1
ATOM 627 C C . MET A 1 85 ? -12.296 7.003 -2.494 1.00 94.69 85 MET A C 1
ATOM 629 O O . MET A 1 85 ? -13.355 6.615 -2.004 1.00 94.69 85 MET A O 1
ATOM 633 N N . GLY A 1 86 ? -11.127 6.865 -1.864 1.00 91.75 86 GLY A N 1
ATOM 634 C CA . GLY A 1 86 ? -10.954 6.183 -0.583 1.00 91.75 86 GLY A CA 1
ATOM 635 C C . GLY A 1 86 ? -11.819 6.783 0.530 1.00 91.75 86 GLY A C 1
ATOM 636 O O . GLY A 1 86 ? -12.660 6.066 1.071 1.00 91.75 86 GLY A O 1
ATOM 637 N N . PRO A 1 87 ? -11.680 8.082 0.857 1.00 92.69 87 PRO A N 1
ATOM 638 C CA . PRO A 1 87 ? -12.529 8.752 1.839 1.00 92.69 87 PRO A CA 1
ATOM 639 C C . PRO A 1 87 ? -14.006 8.810 1.436 1.00 92.69 87 PRO A C 1
ATOM 641 O O . PRO A 1 87 ? -14.862 8.620 2.294 1.00 92.69 87 PRO A O 1
ATOM 644 N N . THR A 1 88 ? -14.324 9.022 0.153 1.00 94.38 88 THR A N 1
ATOM 645 C CA . THR A 1 88 ? -15.720 9.085 -0.316 1.00 94.38 88 THR A CA 1
ATOM 646 C C . THR A 1 88 ? -16.451 7.759 -0.113 1.00 94.38 88 THR A C 1
ATOM 648 O O . THR A 1 88 ? -17.521 7.726 0.493 1.00 94.38 88 THR A O 1
ATOM 651 N N . VAL A 1 89 ? -15.872 6.650 -0.582 1.00 93.44 89 VAL A N 1
ATOM 652 C CA . VAL A 1 89 ? -16.467 5.315 -0.427 1.00 93.44 89 VAL A CA 1
ATOM 653 C C . VAL A 1 89 ? -16.366 4.855 1.026 1.00 93.44 89 VAL A C 1
ATOM 655 O O . VAL A 1 89 ? -17.338 4.350 1.580 1.00 93.44 89 VAL A O 1
ATOM 658 N N . GLY A 1 90 ? -15.217 5.067 1.669 1.00 91.44 90 GLY A N 1
ATOM 659 C CA . GLY A 1 90 ? -14.987 4.690 3.060 1.00 91.44 90 GLY A CA 1
ATOM 660 C C . GLY A 1 90 ? -15.964 5.367 4.018 1.00 91.44 90 GLY A C 1
ATOM 661 O O . GLY A 1 90 ? -16.553 4.684 4.848 1.00 91.44 90 GLY A O 1
ATOM 662 N N . GLY A 1 91 ? -16.202 6.673 3.867 1.00 92.69 91 GLY A N 1
ATOM 663 C CA . GLY A 1 91 ? -17.165 7.421 4.678 1.00 92.69 91 GLY A CA 1
ATOM 664 C C . GLY A 1 91 ? -18.582 6.864 4.553 1.00 92.69 91 GLY A C 1
ATOM 665 O O . GLY A 1 91 ? -19.213 6.557 5.562 1.00 92.69 91 GLY A O 1
ATOM 666 N N . PHE A 1 92 ? -19.036 6.617 3.320 1.00 93.56 92 PHE A N 1
ATOM 667 C CA . PHE A 1 92 ? -20.349 6.020 3.068 1.00 93.56 92 PHE A CA 1
ATOM 668 C C . P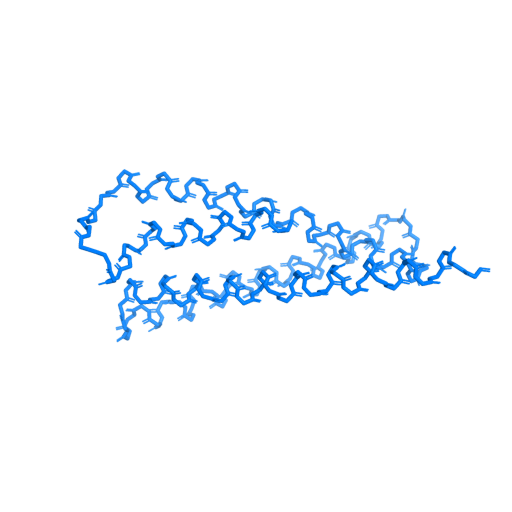HE A 1 92 ? -20.496 4.625 3.700 1.00 93.56 92 PHE A C 1
ATOM 670 O O . PHE A 1 92 ? -21.531 4.301 4.282 1.00 93.56 92 PHE A O 1
ATOM 677 N N . VAL A 1 93 ? -19.459 3.786 3.623 1.00 91.94 93 VAL A N 1
ATOM 678 C CA . VAL A 1 93 ? -19.476 2.448 4.236 1.00 91.94 93 VAL A CA 1
ATOM 679 C C . VAL A 1 93 ? -19.479 2.550 5.767 1.00 91.94 93 VAL A C 1
ATOM 681 O O . VAL A 1 93 ? -20.273 1.865 6.414 1.00 91.94 93 VAL A O 1
ATOM 684 N N . VAL A 1 94 ? -18.683 3.452 6.355 1.00 92.00 94 VAL A N 1
ATOM 685 C CA . VAL A 1 94 ? -18.673 3.692 7.809 1.00 92.00 94 VAL A CA 1
ATOM 686 C C . VAL A 1 94 ? -20.052 4.113 8.313 1.00 92.00 94 VAL A C 1
ATOM 688 O O . VAL A 1 94 ? -20.480 3.613 9.352 1.00 92.00 94 VAL A O 1
ATOM 691 N N . GLU A 1 95 ? -20.771 4.969 7.586 1.00 92.88 95 GLU A N 1
ATOM 692 C CA . GLU A 1 95 ? -22.134 5.379 7.953 1.00 92.88 95 GLU A CA 1
ATOM 693 C C . GLU A 1 95 ? -23.132 4.212 7.938 1.00 92.88 95 GLU A C 1
ATOM 695 O O . GLU A 1 95 ? -24.044 4.166 8.762 1.00 92.88 95 GLU A O 1
ATOM 700 N N . LYS A 1 96 ? -22.969 3.253 7.017 1.00 92.06 96 LYS A N 1
ATOM 701 C CA . LYS A 1 96 ? -23.905 2.131 6.842 1.00 92.06 96 LYS A CA 1
ATOM 702 C C . LYS A 1 96 ? -23.672 0.969 7.802 1.00 92.06 96 LYS A C 1
ATOM 704 O O . LYS A 1 96 ? -24.637 0.423 8.328 1.00 92.06 96 LYS A O 1
ATOM 709 N N . ILE A 1 97 ? -22.420 0.549 7.978 1.00 88.25 97 ILE A N 1
ATOM 710 C CA . ILE A 1 97 ? -22.069 -0.686 8.710 1.00 88.25 97 ILE A CA 1
ATOM 711 C C . ILE A 1 97 ? -21.118 -0.441 9.888 1.00 88.25 97 ILE A C 1
ATOM 713 O O . ILE A 1 97 ? -20.748 -1.373 10.603 1.00 88.25 97 ILE A O 1
ATOM 717 N N . GLY A 1 98 ? -20.733 0.814 10.121 1.00 87.12 98 GLY A N 1
ATOM 718 C CA . GLY A 1 98 ? -19.856 1.211 11.211 1.00 87.12 98 GLY A CA 1
ATOM 719 C C . GLY A 1 98 ? -18.366 1.097 10.886 1.00 87.12 98 GLY A C 1
ATOM 720 O O . GLY A 1 98 ? -17.917 0.412 9.962 1.00 87.12 98 GLY A O 1
ATOM 721 N N . PHE A 1 99 ? -17.567 1.776 11.710 1.00 84.12 99 PHE A N 1
ATOM 722 C CA . PHE A 1 99 ? -16.116 1.871 11.545 1.00 84.12 99 PHE A CA 1
ATOM 723 C C . PHE A 1 99 ? -15.411 0.509 11.605 1.00 84.12 99 PHE A C 1
ATOM 725 O O . PHE A 1 99 ? -14.588 0.208 10.748 1.00 84.12 99 PHE A O 1
ATOM 732 N N . ALA A 1 100 ? -15.772 -0.341 12.570 1.00 82.75 100 ALA A N 1
ATOM 733 C CA . ALA A 1 100 ? -15.071 -1.604 12.813 1.00 82.75 100 ALA A CA 1
ATOM 734 C C . ALA A 1 100 ? -15.242 -2.624 11.667 1.00 82.75 100 ALA A C 1
ATOM 736 O O . ALA A 1 100 ? -14.298 -3.327 11.299 1.00 82.75 100 ALA A O 1
ATOM 737 N N . TRP A 1 101 ? -16.429 -2.682 11.054 1.00 83.75 101 TRP A N 1
ATOM 738 C CA . TRP A 1 101 ? -16.646 -3.500 9.858 1.00 83.75 101 TRP A CA 1
ATOM 739 C C . TRP A 1 101 ? -15.939 -2.917 8.639 1.00 83.75 101 TRP A C 1
ATOM 741 O O . TRP A 1 101 ? -15.357 -3.664 7.856 1.00 83.75 101 TRP A O 1
ATOM 751 N N . THR A 1 102 ? -15.910 -1.589 8.513 1.00 87.44 102 THR A N 1
ATOM 752 C CA . THR A 1 102 ? -15.217 -0.923 7.405 1.00 87.44 102 THR A CA 1
ATOM 753 C C . THR A 1 102 ? -13.716 -1.209 7.419 1.00 87.44 102 THR A C 1
ATOM 755 O O . THR A 1 102 ? -13.163 -1.622 6.400 1.00 87.44 102 THR A O 1
ATOM 758 N N . THR A 1 103 ? -13.049 -1.074 8.570 1.00 84.62 103 THR A N 1
ATOM 759 C CA . THR A 1 103 ? -11.615 -1.390 8.693 1.00 84.62 103 THR A CA 1
ATOM 760 C C . THR A 1 103 ? -11.330 -2.871 8.451 1.00 84.62 103 THR A C 1
ATOM 762 O O . THR A 1 103 ? -10.322 -3.204 7.832 1.00 84.62 103 THR A O 1
ATOM 765 N N . THR A 1 104 ? -12.239 -3.763 8.861 1.00 85.12 104 THR A N 1
ATOM 766 C CA . THR A 1 104 ? -12.127 -5.207 8.599 1.00 85.12 104 THR A CA 1
ATOM 767 C C . THR A 1 104 ? -12.206 -5.512 7.098 1.00 85.12 104 THR A C 1
ATOM 769 O O . THR A 1 104 ? -11.385 -6.271 6.585 1.00 85.12 104 THR A O 1
ATOM 772 N N . ILE A 1 105 ? -13.135 -4.885 6.368 1.00 86.94 105 ILE A N 1
ATOM 773 C CA . ILE A 1 105 ? -13.252 -5.031 4.907 1.00 86.94 105 ILE A CA 1
ATOM 774 C C . ILE A 1 105 ? -11.997 -4.496 4.209 1.00 86.94 105 ILE A C 1
ATOM 776 O O . ILE A 1 105 ? -11.450 -5.166 3.335 1.00 86.94 105 ILE A O 1
ATOM 780 N N . ILE A 1 106 ? -11.494 -3.327 4.618 1.00 88.00 106 ILE A N 1
ATOM 781 C CA . ILE A 1 106 ? -10.254 -2.759 4.066 1.00 88.00 106 ILE A CA 1
ATOM 782 C C . ILE A 1 106 ? -9.062 -3.692 4.329 1.00 88.00 106 ILE A C 1
ATOM 784 O O . ILE A 1 106 ? -8.239 -3.906 3.434 1.00 88.00 106 ILE A O 1
ATOM 788 N N . GLY A 1 107 ? -8.982 -4.290 5.521 1.00 86.00 107 GLY A N 1
ATOM 789 C CA . GLY A 1 107 ? -7.991 -5.316 5.847 1.00 86.00 107 GLY A CA 1
ATOM 790 C C . GLY A 1 107 ? -8.103 -6.546 4.941 1.00 86.00 107 GLY A C 1
ATOM 791 O O . GLY A 1 107 ? -7.100 -6.993 4.388 1.00 86.00 107 GLY A O 1
ATOM 792 N N . ALA A 1 108 ? -9.318 -7.048 4.705 1.00 86.81 108 ALA A N 1
ATOM 793 C CA . ALA A 1 108 ? -9.567 -8.178 3.807 1.00 86.81 108 ALA A CA 1
ATOM 794 C C . ALA A 1 108 ? -9.167 -7.879 2.350 1.00 86.81 108 ALA A C 1
ATOM 796 O O . ALA A 1 108 ? -8.563 -8.725 1.691 1.00 86.81 108 ALA A O 1
ATOM 797 N N . ILE A 1 109 ? -9.422 -6.660 1.862 1.00 88.50 109 ILE A N 1
ATOM 798 C CA . ILE A 1 109 ? -8.970 -6.208 0.537 1.00 88.50 109 ILE A CA 1
ATOM 799 C C . ILE A 1 109 ? -7.435 -6.235 0.447 1.00 88.50 109 ILE A C 1
ATOM 801 O O . ILE A 1 109 ? -6.886 -6.698 -0.551 1.00 88.50 109 ILE A O 1
ATOM 805 N N . HIS A 1 110 ? -6.724 -5.814 1.497 1.00 86.81 110 HIS A N 1
ATOM 806 C CA . HIS A 1 110 ? -5.257 -5.884 1.530 1.00 86.81 110 HIS A CA 1
ATOM 807 C C . HIS A 1 110 ? -4.725 -7.324 1.587 1.00 86.81 110 HIS A C 1
ATOM 809 O O . HIS A 1 110 ? -3.675 -7.611 1.011 1.00 86.81 110 HIS A O 1
ATOM 815 N N . ILE A 1 111 ? -5.447 -8.248 2.229 1.00 87.19 111 ILE A N 1
ATOM 816 C CA . ILE A 1 111 ? -5.121 -9.684 2.194 1.00 87.19 111 ILE A CA 1
ATOM 817 C C . ILE A 1 111 ? -5.297 -10.235 0.775 1.00 87.19 11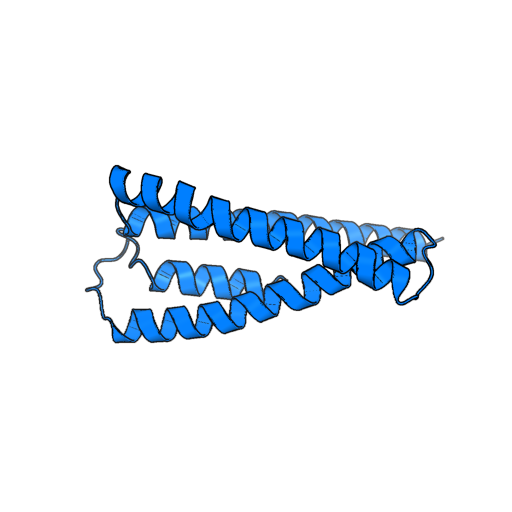1 ILE A C 1
ATOM 819 O O . ILE A 1 111 ? -4.414 -10.924 0.267 1.00 87.19 111 ILE A O 1
ATOM 823 N N . MET A 1 112 ? -6.399 -9.898 0.101 1.00 89.12 112 MET A N 1
ATOM 824 C CA . MET A 1 112 ? -6.608 -10.263 -1.303 1.00 89.12 112 MET A CA 1
ATOM 825 C C . MET A 1 112 ? -5.489 -9.726 -2.200 1.00 89.12 112 MET A C 1
ATOM 827 O O . MET A 1 112 ? -4.944 -10.467 -3.017 1.00 89.12 112 MET A O 1
ATOM 831 N N . PHE A 1 113 ? -5.085 -8.469 -2.004 1.00 87.88 113 PHE A N 1
ATOM 832 C CA . PHE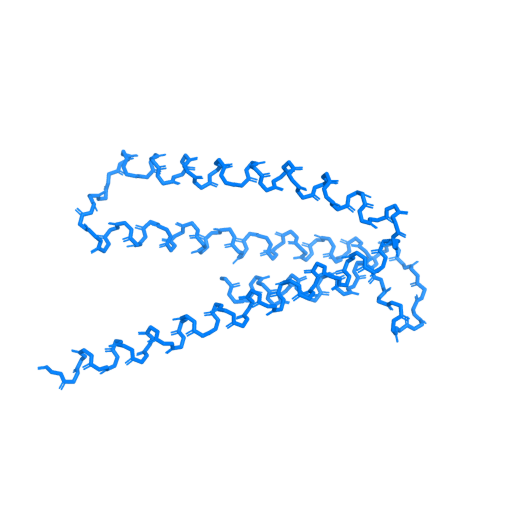 A 1 113 ? -3.962 -7.873 -2.724 1.00 87.88 113 PHE A CA 1
ATOM 833 C C . PHE A 1 113 ? -2.643 -8.619 -2.471 1.00 87.88 113 PHE A C 1
ATOM 835 O O . PHE A 1 113 ? -1.923 -8.920 -3.422 1.00 87.88 113 PHE A O 1
ATOM 842 N N . LEU A 1 114 ? -2.349 -8.997 -1.220 1.00 86.62 114 LEU A N 1
ATOM 843 C CA . LEU A 1 114 ? -1.186 -9.828 -0.883 1.00 86.62 114 LEU A CA 1
ATOM 844 C C . LEU A 1 114 ? -1.174 -11.147 -1.652 1.00 86.62 114 LEU A C 1
ATOM 846 O O . LEU A 1 114 ? -0.128 -11.524 -2.173 1.00 86.62 114 LEU A O 1
ATOM 850 N N . ILE A 1 115 ? -2.318 -11.830 -1.740 1.00 86.75 115 ILE A N 1
ATOM 851 C CA . ILE A 1 115 ? -2.438 -13.104 -2.458 1.00 86.75 115 ILE A CA 1
ATOM 852 C C . ILE A 1 115 ? -2.135 -12.905 -3.946 1.00 86.75 115 ILE A C 1
ATOM 854 O O . ILE A 1 115 ? -1.330 -13.645 -4.509 1.00 86.75 115 ILE A O 1
ATOM 858 N N . VAL A 1 116 ? -2.718 -11.881 -4.575 1.00 87.50 116 VAL A N 1
ATOM 859 C CA . VAL A 1 116 ? -2.476 -11.572 -5.995 1.00 87.50 116 VAL A CA 1
ATOM 860 C C . VAL A 1 116 ? -1.001 -11.268 -6.245 1.00 87.50 116 VAL A C 1
ATOM 862 O O . VAL A 1 116 ? -0.398 -11.833 -7.156 1.00 87.50 116 VAL A O 1
ATOM 865 N N . VAL A 1 117 ? -0.396 -10.424 -5.407 1.00 85.00 117 VAL A N 1
ATOM 866 C CA . VAL A 1 117 ? 1.027 -10.080 -5.493 1.00 85.00 117 VAL A CA 1
ATOM 867 C C . VAL A 1 117 ? 1.898 -11.325 -5.310 1.00 85.00 117 VAL A C 1
ATOM 869 O O . VAL A 1 117 ? 2.840 -11.535 -6.072 1.00 85.00 117 VAL A O 1
ATOM 872 N N . PHE A 1 118 ? 1.570 -12.187 -4.349 1.00 85.19 118 PHE A N 1
ATOM 873 C CA . PHE A 1 118 ? 2.301 -13.427 -4.100 1.00 85.19 118 PHE A CA 1
ATOM 874 C C . PHE A 1 118 ? 2.234 -14.387 -5.297 1.00 85.19 118 PHE A C 1
ATOM 876 O O . PHE A 1 118 ? 3.262 -14.920 -5.712 1.00 85.19 118 PHE A O 1
ATOM 883 N N . ILE A 1 119 ? 1.056 -14.552 -5.910 1.00 85.44 119 ILE A N 1
ATOM 884 C CA . ILE A 1 119 ? 0.876 -15.357 -7.129 1.00 85.44 119 ILE A CA 1
ATOM 885 C C . ILE A 1 119 ? 1.665 -14.756 -8.300 1.00 85.44 119 ILE A C 1
ATOM 887 O O . ILE A 1 119 ? 2.342 -15.483 -9.031 1.00 85.44 119 ILE A O 1
ATOM 891 N N . PHE A 1 120 ? 1.619 -13.436 -8.480 1.00 83.44 120 PHE A N 1
ATOM 892 C CA . PHE A 1 120 ? 2.311 -12.752 -9.571 1.00 83.44 120 PHE A CA 1
ATOM 893 C C . PHE A 1 120 ? 3.838 -12.884 -9.467 1.00 83.44 120 PHE A C 1
ATOM 895 O O . PHE A 1 120 ? 4.505 -13.233 -10.443 1.00 83.44 120 PHE A O 1
ATOM 902 N N . TYR A 1 121 ? 4.410 -12.693 -8.275 1.00 77.94 121 TYR A N 1
ATOM 903 C CA . TYR A 1 121 ? 5.847 -12.892 -8.066 1.00 77.94 121 TYR A CA 1
ATOM 904 C C . TYR A 1 121 ? 6.244 -14.375 -8.096 1.00 77.94 121 TYR A C 1
ATOM 906 O O . TYR A 1 121 ? 7.289 -14.709 -8.654 1.00 77.94 121 TYR A O 1
ATOM 914 N N . GLY A 1 122 ? 5.407 -15.280 -7.575 1.00 74.94 122 GLY A N 1
ATOM 915 C CA . GLY A 1 122 ? 5.644 -16.725 -7.644 1.00 74.94 122 GLY A CA 1
ATOM 916 C C . GLY A 1 122 ? 5.678 -17.253 -9.084 1.00 74.94 122 GLY A C 1
ATOM 917 O O . GLY A 1 122 ? 6.600 -17.974 -9.467 1.00 74.94 122 GLY A O 1
ATOM 918 N N . SER A 1 123 ? 4.727 -16.825 -9.916 1.00 71.00 123 SER A N 1
ATOM 919 C CA . SER A 1 123 ? 4.685 -17.165 -11.346 1.00 71.00 123 SER A CA 1
ATOM 920 C C . SER A 1 123 ? 5.823 -16.517 -12.140 1.00 71.00 123 SER A C 1
ATOM 922 O O . SER A 1 123 ? 6.415 -17.175 -12.993 1.00 71.00 123 SER A O 1
ATOM 924 N N . SER A 1 124 ? 6.212 -15.280 -11.817 1.00 65.06 124 SER A N 1
ATOM 925 C CA . SER A 1 124 ? 7.360 -14.604 -12.443 1.00 65.06 124 SER A CA 1
ATOM 926 C C . SER A 1 124 ? 8.695 -15.294 -12.136 1.00 65.06 124 SER A C 1
ATOM 928 O O . SER A 1 124 ? 9.521 -15.463 -13.036 1.00 65.06 124 SER A O 1
ATOM 930 N N . CYS A 1 125 ? 8.897 -15.767 -10.900 1.00 58.91 125 CYS A N 1
ATOM 931 C CA . CYS A 1 125 ? 10.057 -16.592 -10.541 1.00 58.91 125 CYS A CA 1
ATOM 932 C C . CYS A 1 125 ? 10.074 -17.920 -11.308 1.00 58.91 125 CYS A C 1
ATOM 934 O O . CYS A 1 125 ? 11.119 -18.301 -11.833 1.00 58.91 125 CYS A O 1
ATOM 936 N N . SER A 1 126 ? 8.920 -18.585 -11.439 1.00 59.94 126 SER A N 1
ATOM 937 C CA . SER A 1 126 ? 8.802 -19.820 -12.224 1.00 59.94 126 SER A CA 1
ATOM 938 C C . SER A 1 126 ? 9.030 -19.595 -13.725 1.00 59.94 126 SER A C 1
ATOM 940 O O . SER A 1 126 ? 9.536 -20.482 -14.407 1.00 59.94 126 SER A O 1
ATOM 942 N N . ARG A 1 127 ? 8.686 -18.418 -14.261 1.00 56.50 127 ARG A N 1
ATOM 943 C CA . ARG A 1 127 ? 8.928 -18.066 -15.670 1.00 56.50 127 ARG A CA 1
ATOM 944 C C . ARG A 1 127 ? 10.408 -17.768 -15.936 1.00 56.50 127 ARG A C 1
ATOM 946 O O . ARG A 1 127 ? 10.951 -18.225 -16.939 1.00 56.50 127 ARG A O 1
ATOM 953 N N . ARG A 1 128 ? 11.084 -17.083 -15.003 1.00 54.38 128 ARG A N 1
ATOM 954 C CA . ARG A 1 128 ? 12.537 -16.832 -15.064 1.00 54.38 128 ARG A CA 1
ATOM 955 C C . ARG A 1 128 ? 13.377 -18.102 -14.916 1.00 54.38 128 ARG A C 1
ATOM 957 O O . ARG A 1 128 ? 14.430 -18.186 -15.543 1.00 54.38 128 ARG A O 1
ATOM 964 N N . SER A 1 129 ? 12.943 -19.085 -14.122 1.00 56.41 129 SER A N 1
ATOM 965 C CA . SER A 1 129 ? 13.656 -20.367 -14.014 1.00 56.41 129 SER A CA 1
ATOM 966 C C . SER A 1 129 ? 13.552 -21.202 -15.293 1.00 56.41 129 SER A C 1
ATOM 968 O O . SER A 1 129 ? 14.526 -21.849 -15.661 1.00 56.41 129 SER A O 1
ATOM 970 N N . VAL A 1 130 ? 12.423 -21.134 -16.008 1.00 54.56 130 VAL A N 1
ATOM 971 C CA . VAL A 1 130 ? 12.245 -21.793 -17.314 1.00 54.56 130 VAL A CA 1
ATOM 972 C C . VAL A 1 130 ? 13.106 -21.142 -18.407 1.00 54.56 130 VAL A C 1
ATOM 974 O O . VAL A 1 130 ? 13.734 -21.855 -19.180 1.00 54.56 130 VAL A O 1
ATOM 977 N N . GLN A 1 131 ? 13.217 -19.808 -18.445 1.00 53.12 131 GLN A N 1
ATOM 978 C CA . GLN A 1 131 ? 14.058 -19.107 -19.433 1.00 53.12 131 GLN A CA 1
ATOM 979 C C . GLN A 1 131 ? 15.572 -19.281 -19.229 1.00 53.12 131 GLN A C 1
ATOM 981 O O . GLN A 1 131 ? 16.317 -19.139 -20.188 1.00 53.12 131 GLN A O 1
ATOM 986 N N . ARG A 1 132 ? 16.041 -19.576 -18.010 1.00 51.72 132 ARG A N 1
ATOM 987 C CA . ARG A 1 132 ? 17.465 -19.858 -17.727 1.00 51.72 132 ARG A CA 1
ATOM 988 C C . ARG A 1 132 ? 17.886 -21.306 -18.014 1.00 51.72 132 ARG A C 1
ATOM 990 O O . ARG A 1 132 ? 19.066 -21.613 -17.883 1.00 51.72 132 ARG A O 1
ATOM 997 N N . GLY A 1 133 ? 16.933 -22.188 -18.322 1.00 47.75 133 GLY A N 1
ATOM 998 C CA . GLY A 1 133 ? 17.180 -23.594 -18.662 1.00 47.75 133 GLY A CA 1
ATOM 999 C C . GLY A 1 133 ? 17.284 -23.879 -20.165 1.00 47.75 133 GLY A C 1
ATOM 1000 O O . GLY A 1 133 ? 17.412 -25.043 -20.534 1.00 47.75 133 GLY A O 1
ATOM 1001 N N . HIS A 1 134 ? 17.199 -22.845 -21.005 1.00 39.44 134 HIS A N 1
ATOM 1002 C CA . HIS A 1 134 ? 17.452 -22.870 -22.449 1.00 39.44 134 HIS A CA 1
ATOM 1003 C C . HIS A 1 134 ? 18.723 -22.076 -22.760 1.00 39.44 134 HIS A C 1
ATOM 1005 O O . HIS A 1 134 ? 19.368 -22.409 -23.777 1.00 39.44 134 HIS A O 1
#

Secondary structure (DSSP, 8-state):
-HHHHHHHHHHHHHHTT-TTS-----HHHHHHHHHHHHHHHHHHHHHHHHHHHHHHHHTT--SSHHHHHHHHHHHHHHHHHHHHHHHHHHHHHHHHH-HHHHHHHHHHHHHHHHHHHHHHHHHHHHHHHHHTT-

Organism: Oesophagostomum dentatum (NCBI:txid61180)

InterPro domains:
  IPR036259 MFS transporter superfamily [G3DSA:1.20.1250.20] (1-130)
  IPR036259 MFS transporter superfamily [SSF103473] (2-121)
  IPR050930 Major Facilitator Superfamily Vesicular Transporter [PTHR23506] (1-129)

Sequence (134 aa):
MIFGSATTVISMFLIGPSPLFPFEKNLIVIAISLSILGVAAGALYIPTFQSCLDAVKEHGYDESFHTYGCVSGVFQSAFACGGFMGPTVGGFVVEKIGFAWTTTIIGAIHIMFLIVVFIFYGSSCSRRSVQRGH